Protein AF-A0A133VE06-F1 (afdb_monomer)

Radius of gyration: 15.16 Å; Cα contacts (8 Å, |Δi|>4): 82; chains: 1; bounding box: 36×34×40 Å

InterPro domains:
  IPR008201 Ribonuclease HepT-like [PF01934] (29-105)
  IPR037038 tRNA nuclease HepT-like superfamily [G3DSA:1.20.120.580] (1-106)
  IPR052379 Type VII TA system RNase [PTHR33397] (2-102)

Mean predicted aligned error: 3.91 Å

Sequence (106 aa):
MDENRITRYRQKISVIEKRKENIKTWIDEEDEKSVLAVYKSYQELIESFTDIFAMIVKNLNELVEDDYTNIEKLRKRGILSEEQEGLMKEANGLRNRLVHEYNGLE

Foldseek 3Di:
DDPVLVVLLVVLVVLLVVLVVLLVVQVPPPDPVSVVSNLVSLLSNLVSVLVVLLSVCVVVVHDRDDSLVSLVVCCVVVVDPPVRSVVSVVSVVVSVVSVDVVVDDD

Secondary structure (DSSP, 8-state):
--HHHHHHHHHHHHHHHHHHHHHHHHTT--SHHHHHHHHHHHHHHHHHHHHHHHHHHHHTTPPP--HHHHHHHHHHTTSS-HHHHHHHHHHHHHHHHHHHHHH---

Organism: NCBI:txid1698278

Solvent-accessible surface area (backbone atoms only — not comparable to full-atom values): 5794 Å² total; per-residue (Å²): 130,60,69,71,56,55,52,51,52,52,52,33,52,51,47,31,56,53,23,52,53,50,29,72,72,28,68,87,44,85,51,69,70,38,46,53,51,29,54,51,26,51,38,55,28,50,52,32,50,47,51,49,42,40,53,48,39,48,70,72,75,42,86,68,69,55,66,68,60,34,44,51,52,36,32,77,70,66,77,33,52,73,66,56,39,51,53,51,50,51,50,48,50,51,39,51,50,53,50,48,68,70,68,45,78,131

Structure (mmCIF, N/CA/C/O backbone):
data_AF-A0A133VE06-F1
#
_entry.id   AF-A0A133VE06-F1
#
loop_
_atom_site.group_PDB
_atom_site.id
_atom_site.type_symbol
_atom_site.label_atom_id
_atom_site.label_alt_id
_atom_site.label_comp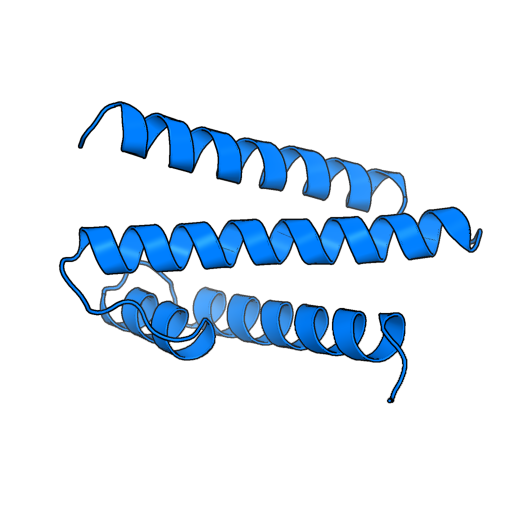_id
_atom_site.label_asym_id
_atom_site.label_entity_id
_atom_site.label_seq_id
_atom_site.pdbx_PDB_ins_code
_atom_site.Cartn_x
_atom_site.Cartn_y
_atom_site.Cartn_z
_atom_site.occupancy
_atom_site.B_iso_or_equiv
_atom_site.auth_seq_id
_atom_site.auth_comp_id
_atom_site.auth_asym_id
_atom_site.auth_atom_id
_atom_site.pdbx_PDB_model_num
ATOM 1 N N . MET A 1 1 ? -7.070 14.322 16.531 1.00 69.75 1 MET A N 1
ATOM 2 C CA . MET A 1 1 ? -5.972 13.406 16.147 1.00 69.75 1 MET A CA 1
ATOM 3 C C . MET A 1 1 ? -4.669 14.138 16.431 1.00 69.75 1 MET A C 1
ATOM 5 O O . MET A 1 1 ? -4.612 15.311 16.098 1.00 69.75 1 MET A O 1
ATOM 9 N N . ASP A 1 2 ? -3.701 13.504 17.096 1.00 86.12 2 ASP A N 1
ATOM 10 C CA . ASP A 1 2 ? -2.407 14.117 17.462 1.00 86.12 2 ASP A CA 1
ATOM 11 C C . ASP A 1 2 ? -1.677 14.682 16.220 1.00 86.12 2 ASP A C 1
ATOM 13 O O . ASP A 1 2 ? -1.670 14.036 15.166 1.00 86.12 2 ASP A O 1
ATOM 17 N N . GLU A 1 3 ? -1.075 15.871 16.331 1.00 85.88 3 GLU A N 1
ATOM 18 C CA . GLU A 1 3 ? -0.319 16.540 15.260 1.00 85.88 3 GLU A CA 1
ATOM 19 C C . GLU A 1 3 ? 0.798 15.649 14.711 1.00 85.88 3 GLU A C 1
ATOM 21 O O . GLU A 1 3 ? 0.987 15.560 13.493 1.00 85.88 3 GLU A O 1
ATOM 26 N N . ASN A 1 4 ? 1.470 14.893 15.583 1.00 90.62 4 ASN A N 1
ATOM 27 C CA . ASN A 1 4 ? 2.488 13.928 15.165 1.00 90.62 4 ASN A CA 1
ATOM 28 C C . ASN A 1 4 ? 1.909 12.851 14.241 1.00 90.62 4 ASN A C 1
ATOM 30 O O . ASN A 1 4 ? 2.558 12.399 13.293 1.00 90.62 4 ASN A O 1
ATOM 34 N N . ARG A 1 5 ? 0.658 12.445 14.480 1.00 91.88 5 ARG A N 1
ATOM 35 C CA . ARG A 1 5 ? -0.015 11.418 13.682 1.00 91.88 5 ARG A CA 1
ATOM 36 C C . ARG A 1 5 ? -0.433 11.947 12.317 1.00 91.88 5 ARG A C 1
ATOM 38 O O . ARG A 1 5 ? -0.247 11.246 11.326 1.00 91.88 5 ARG A O 1
ATOM 45 N N . ILE A 1 6 ? -0.931 13.182 12.252 1.00 94.44 6 ILE A N 1
ATOM 46 C CA . ILE A 1 6 ? -1.222 13.862 10.980 1.00 94.44 6 ILE A CA 1
ATOM 47 C C . ILE A 1 6 ? 0.059 13.985 10.146 1.00 94.44 6 ILE A C 1
ATOM 49 O O . ILE A 1 6 ? 0.052 13.660 8.959 1.00 94.44 6 ILE A O 1
ATOM 53 N N . THR A 1 7 ? 1.166 14.391 10.769 1.00 96.56 7 THR A N 1
ATOM 54 C CA . THR A 1 7 ? 2.471 14.499 10.104 1.00 96.56 7 THR A CA 1
ATOM 55 C C . THR A 1 7 ? 2.922 13.162 9.521 1.00 96.56 7 THR A C 1
ATOM 57 O O . THR A 1 7 ? 3.337 13.119 8.364 1.00 96.56 7 THR A O 1
ATOM 60 N N . ARG A 1 8 ? 2.758 12.054 10.255 1.00 95.94 8 ARG A N 1
ATOM 61 C CA . ARG A 1 8 ? 3.080 10.713 9.741 1.00 95.94 8 ARG A CA 1
ATOM 62 C C . ARG A 1 8 ? 2.239 10.308 8.530 1.00 95.94 8 ARG A C 1
ATOM 64 O O . ARG A 1 8 ? 2.803 9.819 7.555 1.00 95.94 8 ARG A O 1
ATOM 71 N N . TYR A 1 9 ? 0.927 10.555 8.544 1.00 97.62 9 TYR A N 1
ATOM 72 C CA . TYR A 1 9 ? 0.089 10.297 7.364 1.00 97.62 9 TYR A CA 1
ATOM 73 C C . TYR A 1 9 ? 0.550 11.124 6.161 1.00 97.62 9 TYR A C 1
ATOM 75 O O . TYR A 1 9 ? 0.708 10.583 5.071 1.00 97.62 9 TYR A O 1
ATOM 83 N N . ARG A 1 10 ? 0.828 12.419 6.361 1.00 97.88 10 ARG A N 1
ATOM 84 C CA . ARG A 1 10 ? 1.319 13.307 5.295 1.00 97.88 10 ARG A CA 1
ATOM 85 C C . ARG A 1 10 ? 2.645 12.833 4.708 1.00 97.88 10 ARG A C 1
ATOM 87 O O . ARG A 1 10 ? 2.809 12.864 3.495 1.00 97.88 10 ARG A O 1
ATOM 94 N N . GLN A 1 11 ? 3.569 12.370 5.549 1.00 97.88 11 GLN A N 1
ATOM 95 C CA . GLN A 1 11 ? 4.839 11.800 5.094 1.00 97.88 11 GLN A CA 1
ATOM 96 C C . GLN A 1 11 ? 4.613 10.577 4.200 1.00 97.88 11 GLN A C 1
ATOM 98 O O . GLN A 1 11 ? 5.175 10.521 3.111 1.00 97.88 11 GLN A O 1
ATOM 103 N N . LYS A 1 12 ? 3.753 9.636 4.610 1.00 98.00 12 LYS A N 1
ATOM 104 C CA . LYS A 1 12 ? 3.453 8.435 3.813 1.00 98.00 12 LYS A CA 1
ATOM 105 C C . LYS A 1 12 ? 2.749 8.765 2.496 1.00 98.00 12 LYS A C 1
ATOM 107 O O . LYS A 1 12 ? 3.142 8.249 1.458 1.00 98.00 12 LYS A O 1
ATOM 112 N N . ILE A 1 13 ? 1.792 9.694 2.510 1.00 98.44 13 ILE A N 1
ATOM 113 C CA . ILE A 1 13 ? 1.127 10.181 1.289 1.00 98.44 13 ILE A CA 1
ATOM 114 C C . ILE A 1 13 ? 2.132 10.851 0.339 1.00 98.44 13 ILE A C 1
ATOM 116 O O . ILE A 1 13 ? 2.089 10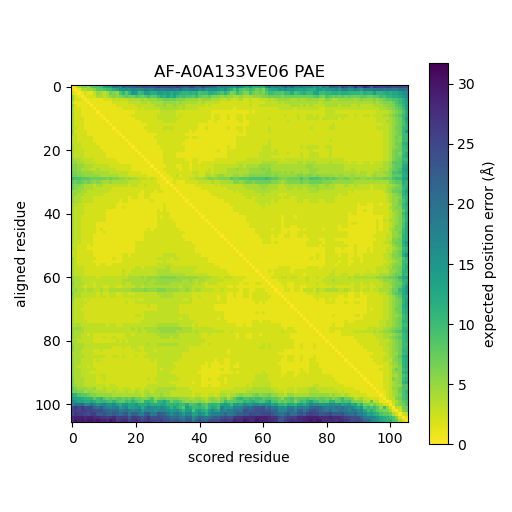.616 -0.863 1.00 98.44 13 ILE A O 1
ATOM 120 N N . SER A 1 14 ? 3.076 11.636 0.864 1.00 98.44 14 SER A N 1
ATOM 121 C CA . SER A 1 14 ? 4.131 12.257 0.052 1.00 98.44 14 SER A CA 1
ATOM 122 C C . SER A 1 14 ? 5.015 11.215 -0.645 1.00 98.44 14 SER A C 1
ATOM 124 O O . SER A 1 14 ? 5.323 11.357 -1.829 1.00 98.44 14 SER A O 1
ATOM 126 N N . VAL A 1 15 ? 5.373 10.131 0.056 1.00 98.44 15 VAL A N 1
ATOM 127 C CA . VAL A 1 15 ? 6.103 9.004 -0.550 1.00 98.44 15 VAL A CA 1
ATOM 128 C C . VAL A 1 15 ? 5.273 8.358 -1.659 1.00 98.44 15 VAL A C 1
ATOM 130 O O . VAL A 1 15 ? 5.798 8.152 -2.751 1.00 98.44 15 VAL A O 1
ATOM 133 N N . ILE A 1 16 ? 3.982 8.105 -1.417 1.00 98.62 16 ILE A N 1
ATOM 134 C CA . ILE A 1 16 ? 3.067 7.524 -2.411 1.00 98.62 16 ILE A CA 1
ATOM 135 C C . ILE A 1 16 ? 3.039 8.364 -3.691 1.00 98.62 16 ILE A C 1
ATOM 137 O O . ILE A 1 16 ? 3.297 7.839 -4.774 1.00 98.62 16 ILE A O 1
ATOM 141 N N . GLU A 1 17 ? 2.795 9.671 -3.579 1.00 98.56 17 GLU A N 1
ATOM 142 C CA . GLU A 1 17 ? 2.741 10.554 -4.749 1.00 98.56 17 GLU A CA 1
ATOM 143 C C . GLU A 1 17 ? 4.087 10.605 -5.475 1.00 98.56 17 GLU A C 1
ATOM 145 O O . GLU A 1 17 ? 4.146 10.468 -6.697 1.00 98.56 17 GLU A O 1
ATOM 150 N N . LYS A 1 18 ? 5.198 10.704 -4.736 1.00 98.56 18 LYS A N 1
ATOM 151 C CA . LYS A 1 18 ? 6.527 10.731 -5.353 1.00 98.56 18 LYS A CA 1
ATOM 152 C C . LYS A 1 18 ? 6.834 9.440 -6.114 1.00 98.56 18 LYS A C 1
ATOM 154 O O . L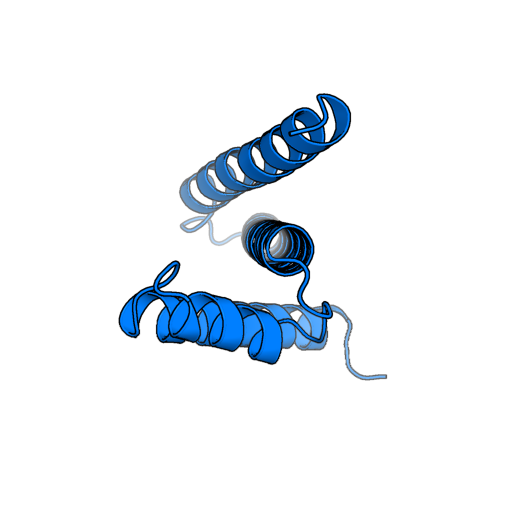YS A 1 18 ? 7.357 9.500 -7.227 1.00 98.56 18 LYS A O 1
ATOM 159 N N . ARG A 1 19 ? 6.535 8.275 -5.534 1.00 98.56 19 ARG A N 1
ATOM 160 C CA . ARG A 1 19 ? 6.811 6.975 -6.164 1.00 98.56 19 ARG A CA 1
ATOM 161 C C . ARG A 1 19 ? 5.896 6.685 -7.340 1.00 98.56 19 ARG A C 1
ATOM 163 O O . ARG A 1 19 ? 6.377 6.177 -8.346 1.00 98.56 19 ARG A O 1
ATOM 170 N N . LYS A 1 20 ? 4.632 7.089 -7.266 1.00 98.50 20 LYS A N 1
ATOM 171 C CA . LYS A 1 20 ? 3.706 7.043 -8.400 1.00 98.50 20 LYS A CA 1
ATOM 172 C C . LYS A 1 20 ? 4.239 7.824 -9.604 1.00 98.50 20 LYS A C 1
ATOM 174 O O . LYS A 1 20 ? 4.235 7.293 -10.710 1.00 98.50 20 LYS A O 1
ATOM 179 N N . GLU A 1 21 ? 4.728 9.047 -9.398 1.00 98.50 21 GLU A N 1
ATOM 180 C CA . GLU A 1 21 ? 5.286 9.850 -10.496 1.00 98.50 21 GLU A CA 1
ATOM 181 C C . GLU A 1 21 ? 6.586 9.257 -11.049 1.00 98.50 21 GLU A C 1
ATOM 183 O O . GLU A 1 21 ? 6.776 9.218 -12.263 1.00 98.50 21 GLU A O 1
ATOM 188 N N . ASN A 1 22 ? 7.450 8.715 -10.187 1.00 98.31 22 ASN A N 1
ATOM 189 C CA . ASN A 1 22 ? 8.650 8.006 -10.632 1.00 98.31 22 ASN A CA 1
ATOM 190 C C . ASN A 1 22 ? 8.308 6.796 -11.519 1.00 98.31 22 ASN A C 1
ATOM 192 O O . ASN A 1 22 ? 8.896 6.647 -12.583 1.00 98.31 22 ASN A O 1
ATOM 196 N N . ILE A 1 23 ? 7.343 5.962 -11.107 1.00 98.25 23 ILE A N 1
ATOM 197 C CA . ILE A 1 23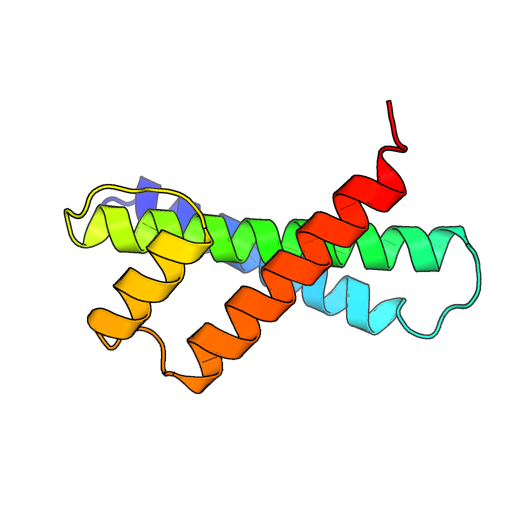 ? 6.904 4.795 -11.890 1.00 98.25 23 ILE A CA 1
ATOM 198 C C . ILE A 1 23 ? 6.417 5.250 -13.262 1.00 98.25 23 ILE A C 1
ATOM 200 O O . ILE A 1 23 ? 6.924 4.770 -14.264 1.00 98.25 23 ILE A O 1
ATOM 204 N N . LYS A 1 24 ? 5.508 6.229 -13.321 1.00 98.00 24 LYS A N 1
ATOM 205 C CA . LYS A 1 24 ? 5.018 6.773 -14.598 1.00 98.00 24 LYS A CA 1
ATOM 206 C C . LYS A 1 24 ? 6.133 7.301 -15.500 1.00 98.00 24 LYS A C 1
ATOM 208 O O . LYS A 1 24 ? 5.997 7.237 -16.711 1.00 98.00 24 LYS A O 1
ATOM 213 N N . THR A 1 25 ? 7.189 7.862 -14.914 1.00 97.69 25 THR A N 1
ATOM 214 C CA . THR A 1 25 ? 8.303 8.448 -15.670 1.00 97.69 25 THR A CA 1
ATOM 215 C C . THR A 1 25 ? 9.208 7.377 -16.278 1.00 97.69 25 THR A C 1
ATOM 217 O O . THR A 1 25 ? 9.786 7.624 -17.326 1.00 97.69 25 THR A O 1
ATOM 220 N N . TRP A 1 26 ? 9.361 6.219 -15.629 1.00 97.50 26 TRP A N 1
ATOM 221 C CA . TRP A 1 26 ? 10.383 5.227 -15.994 1.00 97.50 26 TRP A CA 1
ATOM 222 C C . TRP A 1 26 ? 9.817 3.895 -16.497 1.00 97.50 26 TRP A C 1
ATOM 224 O O . TRP A 1 26 ? 10.592 3.019 -16.856 1.00 97.50 26 TRP A O 1
ATOM 234 N N . ILE A 1 27 ? 8.492 3.710 -16.499 1.00 96.44 27 ILE A N 1
ATOM 235 C CA . ILE A 1 27 ? 7.860 2.418 -16.818 1.00 96.44 27 ILE A CA 1
ATOM 236 C C . ILE A 1 27 ? 8.128 1.937 -18.250 1.00 96.44 27 ILE A C 1
ATOM 238 O O . ILE A 1 27 ? 8.194 0.732 -18.465 1.00 96.44 27 ILE A O 1
ATOM 242 N N . ASP A 1 28 ? 8.300 2.862 -19.195 1.00 96.56 28 ASP A N 1
ATOM 243 C CA . ASP A 1 28 ? 8.523 2.555 -20.613 1.00 96.56 28 ASP A CA 1
ATOM 244 C C . ASP A 1 28 ? 10.019 2.505 -20.986 1.00 96.56 28 ASP A C 1
ATOM 246 O O . ASP A 1 28 ? 10.365 2.272 -22.142 1.00 96.56 28 ASP A O 1
ATOM 250 N N . GLU A 1 29 ? 10.915 2.736 -20.023 1.00 95.88 29 GLU A N 1
ATOM 251 C CA . GLU A 1 29 ? 12.360 2.678 -20.242 1.00 95.88 29 GLU A CA 1
ATOM 252 C C . GLU A 1 29 ? 12.847 1.223 -20.178 1.00 95.88 29 GLU A C 1
ATOM 254 O O . GLU A 1 29 ? 12.556 0.490 -19.232 1.00 95.88 29 GLU A O 1
ATOM 259 N N . GLU A 1 30 ? 13.625 0.801 -21.175 1.00 93.44 30 GLU A N 1
ATOM 260 C CA . GLU A 1 30 ? 14.072 -0.596 -21.304 1.00 93.44 30 GLU A CA 1
ATOM 261 C C . GLU A 1 30 ? 15.428 -0.874 -20.635 1.00 93.44 30 GLU A C 1
ATOM 263 O O . GLU A 1 30 ? 15.840 -2.030 -20.515 1.00 93.44 30 GLU A O 1
ATOM 268 N N . ASP A 1 31 ? 16.153 0.163 -20.205 1.00 96.50 31 ASP A N 1
ATOM 269 C CA . ASP A 1 31 ? 17.444 -0.036 -19.556 1.00 96.50 31 ASP A CA 1
ATOM 270 C C . ASP A 1 31 ? 17.282 -0.655 -18.158 1.00 96.50 31 ASP A C 1
ATOM 272 O O . ASP A 1 31 ? 16.390 -0.302 -17.383 1.00 96.50 31 ASP A O 1
ATOM 276 N N . GLU A 1 32 ? 18.185 -1.578 -17.816 1.00 93.75 32 GLU A N 1
ATOM 277 C CA . GLU A 1 32 ? 18.122 -2.363 -16.578 1.00 93.75 32 GLU A CA 1
ATOM 278 C C . GLU A 1 32 ? 17.988 -1.481 -15.329 1.00 93.75 32 GLU A C 1
ATOM 280 O O . GLU A 1 32 ? 17.212 -1.778 -14.420 1.00 93.75 32 GLU A O 1
ATOM 285 N N . LYS A 1 33 ? 18.703 -0.353 -15.283 1.00 95.50 33 LYS A N 1
ATOM 286 C CA . LYS A 1 33 ? 18.663 0.557 -14.139 1.00 95.50 33 LYS A CA 1
ATOM 287 C C . LYS A 1 33 ? 17.275 1.182 -13.978 1.00 95.50 33 LYS A C 1
ATOM 289 O O . LYS A 1 33 ? 16.803 1.280 -12.842 1.00 95.50 33 LYS A O 1
ATOM 294 N N . SER A 1 34 ? 16.632 1.609 -15.062 1.00 95.38 34 SER A N 1
ATOM 295 C CA . SER A 1 34 ? 15.278 2.175 -15.013 1.00 95.38 34 SER A CA 1
ATOM 296 C C . SER A 1 34 ? 14.240 1.133 -14.598 1.00 95.38 34 SER A C 1
ATOM 298 O O . SER A 1 34 ? 13.438 1.405 -13.702 1.00 95.38 34 SER A O 1
ATOM 300 N N . VAL A 1 35 ? 14.332 -0.093 -15.122 1.00 94.75 35 VAL A N 1
ATOM 301 C CA . VAL A 1 35 ? 13.473 -1.218 -14.708 1.00 94.75 35 VAL A CA 1
ATOM 302 C C . VAL A 1 35 ? 13.596 -1.481 -13.201 1.00 94.75 35 VAL A C 1
ATOM 304 O O . VAL A 1 35 ? 12.595 -1.530 -12.479 1.00 94.75 35 VAL A O 1
ATOM 307 N N . LEU A 1 36 ? 14.823 -1.565 -12.676 1.00 94.69 36 LEU A N 1
ATOM 308 C CA . LEU A 1 36 ? 15.053 -1.757 -11.239 1.00 94.69 36 LEU A CA 1
ATOM 309 C C . LEU A 1 36 ? 14.548 -0.562 -10.407 1.00 94.69 36 LEU A C 1
ATOM 311 O O . LEU A 1 36 ? 14.018 -0.742 -9.306 1.00 94.69 36 LEU A O 1
ATOM 315 N N . ALA A 1 37 ? 14.656 0.664 -10.927 1.00 96.31 37 ALA A N 1
ATOM 316 C CA . ALA A 1 37 ? 14.131 1.860 -10.270 1.00 96.31 37 ALA A CA 1
ATOM 317 C C . ALA A 1 37 ? 12.593 1.867 -10.194 1.00 96.31 37 ALA A C 1
ATOM 319 O O . ALA A 1 37 ? 12.032 2.328 -9.188 1.00 96.31 37 ALA A O 1
ATOM 320 N N . VAL A 1 38 ? 11.910 1.332 -11.212 1.00 97.31 38 VAL A N 1
ATOM 321 C CA . VAL A 1 38 ? 10.458 1.105 -11.201 1.00 97.31 38 VAL A CA 1
ATOM 322 C C . VAL A 1 38 ? 10.095 0.090 -10.125 1.00 97.31 38 VAL A C 1
ATOM 324 O O . VAL A 1 38 ? 9.243 0.391 -9.288 1.00 97.31 38 VAL A O 1
ATOM 327 N N . TYR A 1 39 ? 10.773 -1.061 -10.074 1.00 95.75 39 TYR A N 1
ATOM 328 C CA . TYR A 1 39 ? 10.510 -2.088 -9.058 1.00 95.75 39 TYR A CA 1
ATOM 329 C C . TYR A 1 39 ? 10.681 -1.543 -7.645 1.00 95.75 39 TYR A C 1
ATOM 331 O O . TYR A 1 39 ? 9.792 -1.703 -6.806 1.00 95.75 39 TYR A O 1
ATOM 339 N N . LYS A 1 40 ? 11.771 -0.813 -7.385 1.00 96.44 40 LYS A N 1
ATOM 340 C CA . LYS A 1 40 ? 11.984 -0.195 -6.074 1.00 96.44 40 LYS A CA 1
ATOM 341 C C . LYS A 1 40 ? 10.923 0.857 -5.753 1.00 96.44 40 LYS A C 1
ATOM 343 O O . LYS A 1 40 ? 10.443 0.931 -4.622 1.00 96.44 40 LYS A O 1
ATOM 348 N N . SER A 1 41 ? 10.531 1.663 -6.740 1.00 97.94 41 SER A N 1
ATOM 349 C CA . SER A 1 41 ? 9.484 2.666 -6.542 1.00 97.94 41 SER A CA 1
ATOM 350 C C . SER A 1 41 ? 8.132 2.018 -6.244 1.00 97.94 41 SER A C 1
ATOM 352 O 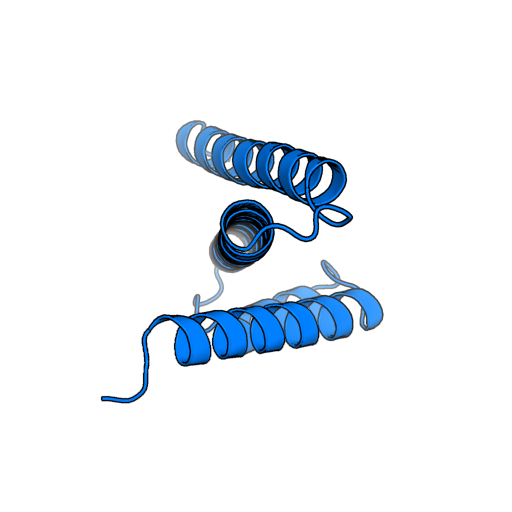O . SER A 1 41 ? 7.418 2.498 -5.368 1.00 97.94 41 SER A O 1
ATOM 354 N N . TYR A 1 42 ? 7.810 0.901 -6.898 1.00 97.88 42 TYR A N 1
ATOM 355 C CA . TYR A 1 42 ? 6.613 0.116 -6.618 1.00 97.88 42 TYR A CA 1
ATOM 356 C C . TYR A 1 42 ? 6.628 -0.482 -5.207 1.00 97.88 42 TYR A C 1
ATOM 358 O O . TYR A 1 42 ? 5.645 -0.356 -4.479 1.00 97.88 42 TYR A O 1
ATOM 366 N N . GLN A 1 43 ? 7.750 -1.067 -4.778 1.00 97.06 43 GLN A N 1
ATOM 367 C CA . GLN A 1 43 ? 7.885 -1.606 -3.422 1.00 97.06 43 GLN A CA 1
ATOM 368 C C . GLN A 1 43 ? 7.595 -0.536 -2.357 1.00 97.06 43 GLN A C 1
ATOM 370 O O . GLN A 1 43 ? 6.742 -0.742 -1.497 1.00 97.06 43 GLN A O 1
ATOM 375 N N . GLU A 1 44 ? 8.235 0.633 -2.459 1.00 98.12 44 GLU A N 1
ATOM 376 C CA . GLU A 1 44 ? 8.055 1.723 -1.488 1.00 98.12 44 GLU A CA 1
ATOM 377 C C . GLU A 1 44 ? 6.655 2.358 -1.534 1.00 98.12 44 GLU A C 1
ATOM 379 O O . GLU A 1 44 ? 6.145 2.839 -0.514 1.00 98.12 44 GLU A O 1
ATOM 384 N N . LEU A 1 45 ? 6.027 2.369 -2.716 1.00 98.44 45 LEU A N 1
ATOM 385 C CA . LEU A 1 45 ? 4.641 2.796 -2.896 1.00 98.44 45 LEU A CA 1
ATOM 386 C C . LEU A 1 45 ? 3.704 1.906 -2.072 1.00 98.44 45 LEU A C 1
ATOM 388 O O . LEU A 1 45 ? 2.914 2.417 -1.278 1.00 98.44 45 LEU A O 1
ATOM 392 N N . ILE A 1 46 ? 3.820 0.584 -2.229 1.00 98.31 46 ILE A N 1
ATOM 393 C CA . ILE A 1 46 ? 2.966 -0.385 -1.535 1.00 98.31 46 ILE A CA 1
ATOM 394 C C . ILE A 1 46 ? 3.258 -0.427 -0.032 1.00 98.31 46 ILE A C 1
ATOM 396 O O . ILE A 1 46 ? 2.313 -0.412 0.752 1.00 98.31 46 ILE A O 1
ATOM 400 N N . GLU A 1 47 ? 4.525 -0.369 0.387 1.00 97.81 47 GLU A N 1
ATOM 401 C CA . GLU A 1 47 ? 4.909 -0.238 1.806 1.00 97.81 47 GLU A CA 1
ATOM 402 C C . GLU A 1 47 ? 4.266 0.984 2.470 1.00 97.81 47 GLU A C 1
ATOM 404 O O . GLU A 1 47 ? 3.772 0.923 3.595 1.00 97.81 47 GLU A O 1
ATOM 409 N N . SER A 1 48 ? 4.219 2.112 1.758 1.00 98.50 48 SER A N 1
ATOM 410 C CA . SER A 1 48 ? 3.601 3.324 2.293 1.00 98.50 48 SER A CA 1
ATOM 411 C C . SER A 1 48 ? 2.082 3.195 2.427 1.00 98.50 48 SER A C 1
ATOM 413 O O . SER A 1 48 ? 1.513 3.739 3.376 1.00 98.50 48 SER A O 1
ATOM 415 N N . PHE A 1 49 ? 1.420 2.463 1.523 1.00 98.56 49 PHE A N 1
ATOM 416 C CA . PHE A 1 49 ? -0.001 2.137 1.661 1.00 98.56 49 PHE A CA 1
ATOM 417 C C . PHE A 1 49 ? -0.263 1.211 2.851 1.00 98.56 49 PHE A C 1
ATOM 419 O O . PHE A 1 49 ? -1.151 1.505 3.654 1.00 98.56 49 PHE A O 1
ATOM 426 N N . THR A 1 50 ? 0.502 0.128 3.007 1.00 98.06 50 THR A N 1
ATOM 427 C CA . THR A 1 50 ? 0.277 -0.826 4.104 1.00 98.06 50 THR A CA 1
ATOM 428 C C . THR A 1 50 ? 0.582 -0.214 5.471 1.00 98.06 50 THR A C 1
ATOM 430 O O . THR A 1 50 ? -0.178 -0.429 6.418 1.00 98.06 50 THR A O 1
ATOM 433 N N . ASP A 1 51 ? 1.578 0.672 5.565 1.00 98.31 51 ASP A N 1
ATOM 434 C CA . ASP A 1 51 ? 1.822 1.479 6.764 1.00 98.31 51 ASP A CA 1
ATOM 435 C C . ASP A 1 51 ? 0.628 2.380 7.109 1.00 98.31 51 ASP A C 1
ATOM 437 O O . ASP A 1 51 ? 0.219 2.466 8.271 1.00 98.31 51 ASP A O 1
ATOM 441 N N . ILE A 1 52 ? 0.033 3.046 6.111 1.00 98.44 52 ILE A N 1
ATOM 442 C CA . ILE A 1 52 ? -1.188 3.842 6.304 1.00 98.44 52 ILE A CA 1
ATOM 443 C C . ILE A 1 52 ? -2.327 2.945 6.795 1.00 98.44 52 ILE A C 1
ATOM 445 O O . ILE A 1 52 ? -3.038 3.332 7.723 1.00 98.44 52 ILE A O 1
ATOM 449 N N . PHE A 1 53 ? -2.488 1.744 6.240 1.00 98.44 53 PHE A N 1
ATOM 450 C CA . PHE A 1 53 ? -3.534 0.817 6.668 1.00 98.44 53 PHE A CA 1
ATOM 451 C C . PHE A 1 53 ? -3.354 0.380 8.120 1.00 98.44 53 PHE A C 1
ATOM 453 O O . PHE A 1 53 ? -4.292 0.500 8.910 1.00 98.44 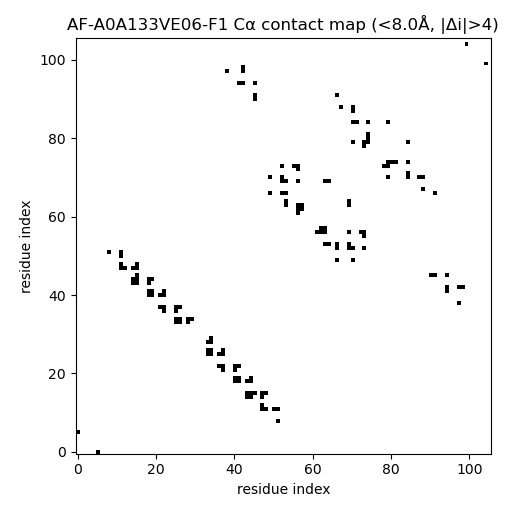53 PHE A O 1
ATOM 460 N N . ALA A 1 54 ? -2.143 -0.012 8.514 1.00 98.31 54 ALA A N 1
ATOM 461 C CA . ALA A 1 54 ? -1.805 -0.314 9.902 1.00 98.31 54 ALA A CA 1
ATOM 462 C C . ALA A 1 54 ? -2.072 0.887 10.832 1.00 98.31 54 ALA A C 1
ATOM 464 O O . ALA A 1 54 ? -2.632 0.746 11.925 1.00 98.31 54 ALA A O 1
ATOM 465 N N . MET A 1 55 ? -1.732 2.103 10.390 1.00 97.69 55 MET A N 1
ATOM 466 C CA . MET A 1 55 ? -2.028 3.327 11.135 1.00 97.69 55 MET A CA 1
ATOM 467 C C . MET A 1 55 ? -3.534 3.576 11.285 1.00 97.69 55 MET A C 1
ATOM 469 O O . MET A 1 55 ? -3.947 4.06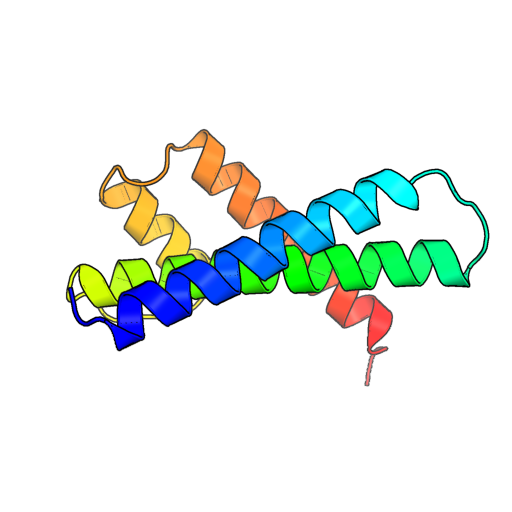8 12.343 1.00 97.69 55 MET A O 1
ATOM 473 N N . ILE A 1 56 ? -4.351 3.253 10.279 1.00 97.81 56 ILE A N 1
ATOM 474 C CA . ILE A 1 56 ? -5.813 3.376 10.342 1.00 97.81 56 ILE A CA 1
ATOM 475 C C . ILE A 1 56 ? -6.388 2.318 11.285 1.00 97.81 56 ILE A C 1
ATOM 477 O O . ILE A 1 56 ? -7.139 2.678 12.186 1.00 97.81 56 ILE A O 1
ATOM 481 N N . VAL A 1 57 ? -5.976 1.052 11.174 1.00 98.12 57 VAL A N 1
ATOM 482 C CA . VAL A 1 57 ? -6.390 -0.032 12.089 1.00 98.12 57 VAL A CA 1
ATOM 483 C C . VAL A 1 57 ? -6.116 0.360 13.544 1.00 98.12 57 VAL A C 1
ATOM 485 O O . VAL A 1 57 ? -7.016 0.343 14.385 1.00 98.12 57 VAL A O 1
ATOM 488 N N . LYS A 1 58 ? -4.913 0.876 13.828 1.00 96.62 58 LYS A N 1
ATOM 489 C CA . LYS A 1 58 ? -4.565 1.386 15.161 1.00 96.62 58 LYS A CA 1
ATOM 490 C C . LYS A 1 58 ? -5.427 2.574 15.600 1.00 96.62 58 LYS A C 1
ATOM 492 O O . LYS A 1 58 ? -5.613 2.791 16.790 1.00 96.62 58 LYS A O 1
ATOM 497 N N . ASN A 1 59 ? -5.883 3.415 14.671 1.0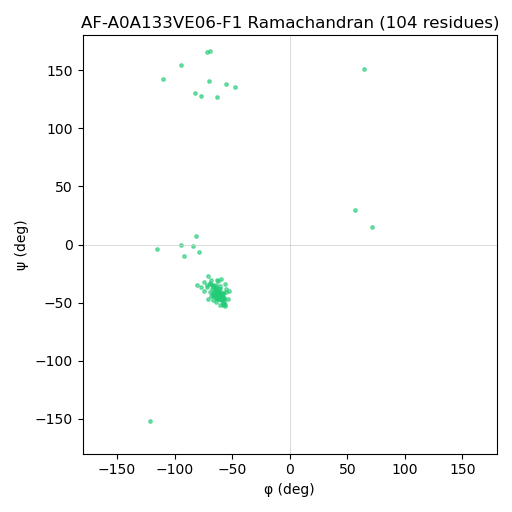0 95.75 59 ASN A N 1
ATOM 498 C CA . ASN A 1 59 ? -6.777 4.546 14.966 1.00 95.75 59 ASN A CA 1
ATOM 499 C C . ASN A 1 59 ? -8.193 4.082 15.329 1.00 95.75 59 ASN A C 1
ATOM 501 O O . ASN A 1 59 ? -8.881 4.771 16.075 1.00 95.75 59 ASN A O 1
ATOM 505 N N . LEU A 1 60 ? -8.610 2.922 14.823 1.00 95.75 60 LEU A N 1
ATOM 506 C CA . LEU A 1 60 ? -9.891 2.292 15.139 1.00 95.75 60 LEU A CA 1
ATOM 507 C C . LEU A 1 60 ? -9.856 1.509 16.462 1.00 95.75 60 LEU A C 1
ATOM 509 O O . LEU A 1 60 ? -10.830 0.838 16.794 1.00 95.75 60 LEU A O 1
ATOM 513 N N . ASN A 1 61 ? -8.753 1.609 17.217 1.00 95.75 61 ASN A N 1
ATOM 514 C CA . ASN A 1 61 ? -8.471 0.831 18.426 1.00 95.75 61 ASN A CA 1
ATOM 515 C C . ASN A 1 61 ? -8.504 -0.689 18.194 1.00 95.75 61 ASN A C 1
ATOM 517 O O . ASN A 1 61 ? -8.809 -1.453 19.106 1.00 95.75 61 ASN A O 1
ATOM 521 N N . GLU A 1 62 ? -8.175 -1.129 16.980 1.00 96.44 62 GLU A N 1
ATOM 522 C CA . GLU A 1 62 ? -7.984 -2.540 16.670 1.00 96.44 62 GLU A CA 1
ATOM 523 C C . GLU A 1 62 ? -6.509 -2.931 16.772 1.00 96.44 62 GLU A C 1
ATOM 525 O O . GLU A 1 62 ? -5.604 -2.104 16.609 1.00 96.44 62 GLU A O 1
ATOM 530 N N . LEU A 1 63 ? -6.268 -4.217 17.038 1.00 97.00 63 LEU A N 1
ATOM 531 C CA . LEU A 1 63 ? -4.928 -4.789 17.004 1.00 97.00 63 LEU A CA 1
ATOM 532 C C . LEU A 1 63 ? -4.380 -4.694 15.576 1.00 97.00 63 LEU A C 1
ATOM 534 O O . LEU A 1 63 ? -5.038 -5.136 14.638 1.00 97.00 63 LEU A O 1
ATOM 538 N N . VAL A 1 64 ? -3.188 -4.126 15.411 1.00 97.81 64 VAL A N 1
ATOM 539 C CA . VAL A 1 64 ? -2.470 -4.149 14.130 1.00 97.81 64 VAL A CA 1
ATOM 540 C C . VAL A 1 64 ? -1.847 -5.529 13.958 1.00 97.81 64 VAL A C 1
ATOM 542 O O . VAL A 1 64 ? -1.144 -5.988 14.855 1.00 97.81 64 VAL A O 1
ATOM 545 N N . GLU A 1 65 ? -2.107 -6.166 12.822 1.00 97.31 65 GLU A N 1
ATOM 546 C CA . GLU A 1 65 ? -1.574 -7.487 12.465 1.00 97.31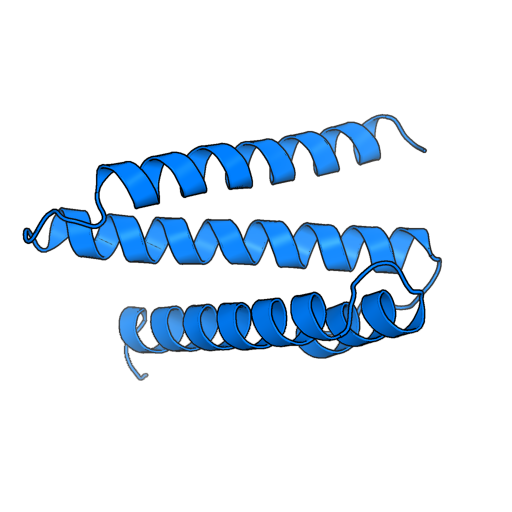 65 GLU A CA 1
ATOM 547 C C . GLU A 1 65 ? -0.773 -7.385 11.156 1.00 97.31 65 GLU A C 1
ATOM 549 O O . GLU A 1 65 ? -0.206 -6.327 10.870 1.00 97.31 65 GLU A O 1
ATOM 554 N N . ASP A 1 66 ? -0.691 -8.459 10.372 1.00 97.69 66 ASP A N 1
ATOM 555 C CA . ASP A 1 66 ? -0.061 -8.444 9.053 1.00 97.69 66 ASP A CA 1
ATOM 556 C C . ASP A 1 66 ? -0.867 -7.629 8.022 1.00 97.69 66 ASP A C 1
ATOM 558 O O . ASP A 1 66 ? -2.035 -7.281 8.226 1.00 97.69 66 ASP A O 1
ATOM 562 N N . ASP A 1 67 ? -0.234 -7.332 6.887 1.00 97.75 67 ASP A N 1
ATOM 563 C CA . ASP A 1 67 ? -0.806 -6.496 5.830 1.00 97.75 67 ASP A CA 1
ATOM 564 C C . ASP A 1 67 ? -2.139 -7.038 5.284 1.00 97.75 67 ASP A C 1
ATOM 566 O O . ASP A 1 67 ? -3.074 -6.258 5.093 1.00 97.75 67 ASP A O 1
ATOM 570 N N . TYR A 1 68 ? -2.271 -8.354 5.066 1.00 97.81 68 TYR A N 1
ATOM 571 C CA . TYR A 1 68 ? -3.500 -8.942 4.517 1.00 97.81 68 TYR A CA 1
ATOM 572 C C . TYR A 1 68 ? -4.650 -8.841 5.516 1.00 97.81 68 TYR A C 1
ATOM 574 O O . TYR A 1 68 ? -5.757 -8.436 5.144 1.00 97.81 68 TYR A O 1
ATOM 582 N N . THR A 1 69 ? -4.374 -9.155 6.781 1.00 98.19 69 THR A N 1
ATOM 583 C CA . THR A 1 69 ? -5.358 -9.059 7.864 1.00 98.19 69 THR A CA 1
ATOM 584 C C . THR A 1 69 ? -5.779 -7.608 8.110 1.00 98.19 69 THR A C 1
ATOM 586 O O . THR A 1 69 ? -6.964 -7.323 8.303 1.00 98.19 69 THR A O 1
ATOM 589 N N . ASN A 1 70 ? -4.842 -6.657 8.050 1.00 98.50 70 ASN A N 1
ATOM 590 C CA . ASN A 1 70 ? -5.151 -5.232 8.181 1.00 98.50 70 ASN A CA 1
ATOM 591 C C . ASN A 1 70 ? -6.042 -4.731 7.031 1.00 98.50 70 ASN A C 1
ATOM 593 O O . ASN A 1 70 ? -7.015 -4.025 7.292 1.00 98.50 70 ASN A O 1
ATOM 597 N N . ILE A 1 71 ? -5.765 -5.117 5.779 1.00 98.44 71 ILE A N 1
ATOM 598 C CA . ILE A 1 71 ? -6.612 -4.765 4.623 1.00 98.44 71 ILE A CA 1
ATOM 599 C C . ILE A 1 71 ? -8.040 -5.300 4.816 1.00 98.44 71 ILE A C 1
ATOM 601 O O . ILE A 1 71 ? -9.009 -4.557 4.637 1.00 98.44 71 ILE A O 1
ATOM 605 N N . GLU A 1 72 ? -8.185 -6.558 5.241 1.00 98.38 72 GLU A N 1
ATOM 606 C CA . GLU A 1 72 ? -9.498 -7.172 5.477 1.00 98.38 72 GLU A CA 1
ATOM 607 C C . GLU A 1 72 ? -10.286 -6.441 6.577 1.00 98.38 72 GLU A C 1
ATOM 609 O O . GLU A 1 72 ? -11.486 -6.189 6.428 1.00 98.38 72 GLU A O 1
ATOM 614 N N . LYS A 1 73 ? -9.625 -6.038 7.670 1.00 98.44 73 LYS A N 1
ATOM 615 C CA . LYS A 1 73 ? -10.246 -5.219 8.727 1.00 98.44 73 LYS A CA 1
ATOM 616 C C . LYS A 1 73 ? -10.784 -3.901 8.182 1.00 98.44 73 LYS A C 1
ATOM 618 O O . LYS A 1 73 ? -11.918 -3.528 8.489 1.00 98.44 73 LYS A O 1
ATOM 623 N N . LEU A 1 74 ? -10.013 -3.212 7.340 1.00 98.50 74 LEU A N 1
ATOM 624 C CA . LEU A 1 74 ? -10.453 -1.957 6.727 1.00 98.50 74 LEU A CA 1
ATOM 625 C C . LEU A 1 74 ? -11.652 -2.156 5.796 1.00 98.50 74 LEU A C 1
ATOM 627 O O . LEU A 1 74 ? -12.571 -1.332 5.818 1.00 98.50 74 LEU A O 1
ATOM 631 N N . ARG A 1 75 ? -11.706 -3.264 5.048 1.00 98.38 75 ARG A N 1
ATOM 632 C CA . ARG A 1 75 ? -12.895 -3.623 4.263 1.00 98.38 75 ARG A CA 1
ATOM 633 C C . ARG A 1 75 ? -14.103 -3.906 5.152 1.00 98.38 75 ARG A C 1
ATOM 635 O O . ARG A 1 75 ? -15.183 -3.376 4.901 1.00 98.38 75 ARG A O 1
ATOM 642 N N . LYS A 1 76 ? -13.944 -4.688 6.228 1.00 97.88 76 LYS A N 1
ATOM 643 C CA . LYS A 1 76 ? -15.030 -4.983 7.189 1.00 97.88 76 LYS A CA 1
ATOM 644 C C . LYS A 1 76 ? -15.583 -3.717 7.849 1.00 97.88 76 LYS A C 1
ATOM 646 O O . LYS A 1 76 ? -16.762 -3.662 8.185 1.00 97.88 76 LYS A O 1
ATOM 651 N N . ARG A 1 77 ? -14.746 -2.690 8.004 1.00 96.94 77 ARG A N 1
ATOM 652 C CA . ARG A 1 77 ? -15.115 -1.364 8.522 1.00 96.94 77 ARG A CA 1
ATOM 653 C C . ARG A 1 77 ? -15.697 -0.418 7.467 1.00 96.94 77 ARG A C 1
ATOM 655 O O . ARG A 1 77 ? -16.049 0.704 7.818 1.00 96.94 77 ARG A O 1
ATOM 662 N N . GLY A 1 78 ? -15.798 -0.846 6.208 1.00 97.44 78 GLY A N 1
ATOM 663 C CA . GLY A 1 78 ? -16.309 -0.035 5.100 1.00 97.44 78 GLY A CA 1
ATOM 664 C C . GLY A 1 78 ? -15.367 1.086 4.654 1.00 97.44 78 GLY A C 1
ATOM 665 O O . GLY A 1 78 ? -15.802 1.999 3.961 1.00 97.44 78 GLY A O 1
ATOM 666 N N . ILE A 1 79 ? -14.095 1.046 5.065 1.00 98.00 79 ILE A N 1
ATOM 667 C CA . ILE A 1 79 ? -13.073 2.028 4.664 1.00 98.00 79 ILE A CA 1
ATOM 668 C C . ILE A 1 79 ? -12.522 1.690 3.278 1.00 98.00 79 ILE A C 1
ATOM 670 O O . ILE A 1 79 ? -12.219 2.596 2.507 1.00 98.00 79 ILE A O 1
ATOM 674 N N . LEU A 1 80 ? -12.411 0.395 2.969 1.00 98.25 80 LEU A N 1
ATOM 675 C CA . LEU A 1 80 ? -12.109 -0.105 1.631 1.00 98.25 80 LEU A CA 1
ATOM 676 C C . LEU A 1 80 ? -13.342 -0.797 1.046 1.00 98.25 80 LEU A C 1
ATOM 678 O O . LEU A 1 80 ? -14.069 -1.494 1.761 1.00 98.25 80 LEU A O 1
ATOM 682 N N . SER A 1 81 ? -13.555 -0.633 -0.257 1.00 98.38 81 SER A N 1
ATOM 683 C CA . SER A 1 81 ? -14.461 -1.494 -1.017 1.00 98.38 81 SER A CA 1
ATOM 684 C C . SER A 1 81 ? -13.860 -2.894 -1.198 1.00 98.38 81 SER A C 1
ATOM 686 O O . SER A 1 81 ? -12.665 -3.109 -0.996 1.00 98.38 81 SER A O 1
ATOM 688 N N . GLU A 1 82 ? -14.685 -3.858 -1.602 1.00 97.50 82 GLU A N 1
ATOM 689 C CA . GLU A 1 82 ? -14.226 -5.215 -1.939 1.00 97.50 82 GLU A CA 1
ATOM 690 C C . GLU A 1 82 ? -13.229 -5.213 -3.109 1.00 97.50 82 GLU A C 1
ATOM 692 O O . GLU A 1 82 ? -12.217 -5.909 -3.072 1.00 97.50 82 GLU A O 1
ATOM 697 N N . GLU A 1 83 ? -13.457 -4.353 -4.103 1.00 98.25 83 GLU A N 1
ATOM 698 C CA . GLU A 1 83 ? -12.522 -4.131 -5.209 1.00 98.25 83 GLU A CA 1
ATOM 699 C C . GLU A 1 83 ? -11.177 -3.586 -4.710 1.00 98.25 83 GLU A C 1
ATOM 701 O O . GLU A 1 83 ? -10.122 -4.106 -5.067 1.00 98.25 83 GLU A O 1
ATOM 706 N N . GLN A 1 84 ? -11.198 -2.571 -3.839 1.00 98.31 84 GLN A N 1
ATOM 707 C CA . GLN A 1 84 ? -9.978 -1.991 -3.273 1.00 98.31 84 GLN A CA 1
ATOM 708 C C . GLN A 1 84 ? -9.218 -2.997 -2.405 1.00 98.31 84 GLN A C 1
ATOM 710 O O . GLN A 1 84 ? -7.992 -3.036 -2.457 1.00 98.31 84 GLN A O 1
ATOM 715 N N . GLU A 1 85 ? -9.918 -3.825 -1.627 1.00 98.25 85 GLU A N 1
ATOM 716 C CA . GLU A 1 85 ? -9.301 -4.934 -0.895 1.00 98.25 85 GLU A CA 1
ATOM 717 C C . GLU A 1 85 ? -8.576 -5.890 -1.850 1.00 98.25 85 GLU A C 1
ATOM 719 O O . GLU A 1 85 ? -7.404 -6.197 -1.620 1.00 98.25 85 GLU A O 1
ATOM 724 N N . GLY A 1 86 ? -9.247 -6.331 -2.919 1.00 98.00 86 GLY A N 1
ATOM 725 C CA . GLY A 1 86 ? -8.671 -7.234 -3.916 1.00 98.00 86 GLY A CA 1
ATOM 726 C C . GLY A 1 86 ? -7.415 -6.653 -4.564 1.00 98.00 86 GLY A C 1
ATOM 727 O O . GLY A 1 86 ? -6.355 -7.279 -4.523 1.00 98.00 86 GLY A O 1
ATOM 728 N N . LEU A 1 87 ? -7.509 -5.417 -5.063 1.00 98.12 87 LEU A N 1
ATOM 729 C CA . LEU A 1 87 ? -6.393 -4.704 -5.689 1.00 98.12 87 LEU A CA 1
ATOM 730 C C . LEU A 1 87 ? -5.207 -4.537 -4.734 1.00 98.12 87 LEU A C 1
ATOM 732 O O . LEU A 1 87 ? -4.061 -4.749 -5.125 1.00 98.12 87 LEU A O 1
ATOM 736 N N . MET A 1 88 ? -5.457 -4.188 -3.469 1.00 98.00 88 MET A N 1
ATOM 737 C CA . MET A 1 88 ? -4.375 -3.998 -2.502 1.00 98.00 88 MET A CA 1
ATOM 738 C C . MET A 1 88 ? -3.719 -5.313 -2.079 1.00 98.00 88 MET A C 1
ATOM 740 O O . MET A 1 88 ? -2.505 -5.338 -1.867 1.00 98.00 88 MET A O 1
ATOM 744 N N . LYS A 1 89 ? -4.482 -6.408 -1.982 1.00 98.06 89 LYS A N 1
ATOM 745 C CA . LYS A 1 89 ? -3.930 -7.744 -1.716 1.00 98.06 89 LYS A CA 1
ATOM 746 C C . LYS A 1 89 ? -3.067 -8.227 -2.880 1.00 98.06 89 LYS A C 1
ATOM 748 O O . LYS A 1 89 ? -1.957 -8.699 -2.645 1.00 98.06 89 LYS A O 1
ATOM 753 N N . GLU A 1 90 ? -3.529 -8.056 -4.118 1.00 98.00 90 GLU A N 1
ATOM 754 C CA . GLU A 1 90 ? -2.749 -8.386 -5.316 1.00 98.00 90 GLU A CA 1
ATOM 755 C C . GLU A 1 90 ? -1.464 -7.556 -5.387 1.00 98.00 90 GLU A C 1
ATOM 757 O O . GLU A 1 90 ? -0.374 -8.104 -5.564 1.00 98.00 90 GLU A O 1
ATOM 762 N N . ALA A 1 91 ? -1.571 -6.247 -5.152 1.00 97.62 91 ALA A N 1
ATOM 763 C CA . ALA A 1 91 ? -0.425 -5.355 -5.175 1.00 97.62 91 ALA A CA 1
ATOM 764 C C . ALA A 1 91 ? 0.615 -5.697 -4.093 1.00 97.62 91 ALA A C 1
ATOM 766 O O . ALA A 1 91 ? 1.821 -5.713 -4.352 1.00 97.62 91 ALA A O 1
ATOM 767 N N . ASN A 1 92 ? 0.168 -6.041 -2.880 1.00 96.94 92 ASN A N 1
ATOM 768 C CA . ASN A 1 92 ? 1.072 -6.503 -1.828 1.00 96.94 92 ASN A CA 1
ATOM 769 C C . ASN A 1 92 ? 1.718 -7.854 -2.169 1.00 96.94 92 ASN A C 1
ATOM 771 O O . ASN A 1 92 ? 2.901 -8.058 -1.900 1.00 96.94 92 ASN A O 1
ATOM 775 N N . GLY A 1 93 ? 0.977 -8.755 -2.818 1.00 96.19 93 GLY A N 1
ATOM 776 C CA . GLY A 1 93 ? 1.510 -10.007 -3.351 1.00 96.19 93 GLY A CA 1
ATOM 777 C C . GLY A 1 93 ? 2.616 -9.785 -4.386 1.00 96.19 93 GLY A C 1
ATOM 778 O O . GLY A 1 93 ? 3.682 -10.395 -4.281 1.00 96.19 93 GLY A O 1
ATOM 779 N N . LEU A 1 94 ? 2.405 -8.868 -5.337 1.00 95.81 94 LEU A N 1
ATOM 780 C CA . LEU A 1 94 ? 3.427 -8.487 -6.315 1.00 95.81 94 LEU A CA 1
ATOM 781 C C . LEU A 1 94 ? 4.645 -7.858 -5.632 1.00 95.81 94 LEU A C 1
ATOM 783 O O . LEU A 1 94 ? 5.773 -8.231 -5.943 1.00 95.81 94 LEU A O 1
ATOM 787 N N . ARG A 1 95 ? 4.437 -6.964 -4.655 1.00 95.19 95 ARG A N 1
ATOM 788 C CA . ARG A 1 95 ? 5.528 -6.369 -3.868 1.00 95.19 95 ARG A CA 1
ATOM 789 C C . ARG A 1 95 ? 6.370 -7.446 -3.188 1.00 95.19 95 ARG A C 1
ATOM 791 O O . ARG A 1 95 ? 7.591 -7.397 -3.292 1.00 95.19 95 ARG A O 1
ATOM 798 N N . ASN A 1 96 ? 5.739 -8.433 -2.551 1.00 91.31 96 ASN A N 1
ATOM 799 C CA . ASN A 1 96 ? 6.447 -9.536 -1.900 1.00 91.31 96 ASN A CA 1
ATOM 800 C C . ASN A 1 96 ? 7.249 -10.362 -2.908 1.00 91.31 96 ASN A C 1
ATOM 802 O O . ASN A 1 96 ? 8.418 -10.644 -2.662 1.00 91.31 96 ASN A O 1
ATOM 806 N N . ARG A 1 97 ? 6.664 -10.698 -4.066 1.00 91.75 97 ARG A N 1
ATOM 807 C CA . ARG A 1 97 ? 7.380 -11.422 -5.126 1.00 91.75 97 ARG A CA 1
ATOM 808 C C . ARG A 1 97 ? 8.590 -10.637 -5.628 1.00 91.75 97 ARG A C 1
ATOM 810 O O . ARG A 1 97 ? 9.672 -11.203 -5.684 1.00 91.75 97 ARG A O 1
ATOM 817 N N . LEU A 1 98 ? 8.431 -9.341 -5.905 1.00 87.81 98 LEU A N 1
ATOM 818 C CA . LEU A 1 98 ? 9.537 -8.482 -6.332 1.00 87.81 98 LEU A CA 1
ATOM 819 C C . LEU A 1 98 ? 10.636 -8.404 -5.271 1.00 87.81 98 LEU A C 1
ATOM 821 O O . LEU A 1 98 ? 11.804 -8.394 -5.622 1.00 87.81 98 LEU A O 1
ATOM 825 N N . VAL A 1 99 ? 10.295 -8.358 -3.979 1.00 79.44 99 VAL A N 1
ATOM 826 C CA . VAL A 1 99 ? 11.296 -8.393 -2.898 1.00 79.44 99 VAL A CA 1
ATOM 827 C C . VAL A 1 99 ? 12.026 -9.738 -2.863 1.00 79.44 99 VAL A C 1
ATOM 829 O O . VAL A 1 99 ? 13.246 -9.752 -2.738 1.00 79.44 99 VAL A O 1
ATOM 832 N N . HIS A 1 100 ? 11.312 -10.858 -2.996 1.00 77.19 100 HIS A N 1
ATOM 833 C CA . HIS A 1 100 ? 11.914 -12.195 -2.996 1.00 77.19 100 HIS A CA 1
ATOM 834 C C . HIS A 1 100 ? 12.800 -12.453 -4.222 1.00 77.19 100 HIS A C 1
ATOM 836 O O . HIS A 1 100 ? 13.888 -13.000 -4.078 1.00 77.19 100 HIS A O 1
ATOM 842 N N . GLU A 1 101 ? 12.373 -12.032 -5.413 1.00 68.19 101 GLU A N 1
ATOM 843 C CA . GLU A 1 101 ? 13.171 -12.144 -6.640 1.00 68.19 101 GLU A CA 1
ATOM 844 C C . GLU A 1 101 ? 14.384 -11.201 -6.618 1.00 68.19 101 GLU A C 1
ATOM 846 O O . GLU A 1 101 ? 15.448 -11.561 -7.115 1.00 68.19 101 GLU A O 1
ATOM 851 N N . TYR A 1 102 ? 14.259 -10.025 -5.990 1.00 56.34 102 TYR A N 1
ATOM 852 C CA . TYR A 1 102 ? 15.342 -9.044 -5.872 1.00 56.34 102 TYR A CA 1
ATOM 853 C C . TYR A 1 102 ? 16.384 -9.409 -4.806 1.00 56.34 102 TYR A C 1
ATOM 855 O O . TYR A 1 102 ? 17.570 -9.153 -4.995 1.00 56.34 102 TYR A O 1
ATOM 863 N N . ASN A 1 103 ? 15.965 -10.004 -3.686 1.00 58.28 103 ASN A N 1
ATOM 864 C CA . ASN A 1 103 ? 16.882 -10.387 -2.609 1.00 58.28 103 ASN A CA 1
ATOM 865 C C . ASN A 1 103 ? 17.643 -11.685 -2.893 1.00 58.28 103 ASN A C 1
ATOM 867 O O . ASN A 1 103 ? 18.543 -12.024 -2.128 1.00 58.28 103 ASN A O 1
ATOM 871 N N . GLY A 1 104 ? 17.308 -12.378 -3.985 1.00 45.31 104 GLY A N 1
ATOM 872 C CA . GLY A 1 104 ? 17.776 -13.728 -4.224 1.00 45.31 104 GLY A CA 1
ATOM 873 C C . GLY A 1 104 ? 17.218 -14.684 -3.173 1.00 45.31 104 GLY A C 1
ATOM 874 O O . GLY A 1 104 ? 16.929 -14.348 -2.026 1.00 45.31 104 GLY A O 1
ATOM 875 N N . LEU A 1 105 ? 17.055 -15.923 -3.584 1.00 38.75 105 LEU A N 1
ATOM 876 C CA . LEU A 1 105 ? 17.080 -17.039 -2.657 1.00 38.75 105 LEU A CA 1
ATOM 877 C C . LEU A 1 105 ? 18.315 -16.890 -1.741 1.00 38.75 105 LEU A C 1
ATOM 879 O O . LEU A 1 105 ? 19.403 -16.596 -2.243 1.00 38.75 105 LEU A O 1
ATOM 883 N N . GLU A 1 106 ? 18.149 -17.096 -0.432 1.00 39.53 106 GLU A N 1
ATOM 884 C CA . GLU A 1 106 ? 19.228 -17.756 0.318 1.00 39.53 106 GLU A CA 1
ATOM 885 C C . GLU A 1 106 ? 19.543 -19.108 -0.338 1.00 39.53 106 GLU A C 1
ATOM 887 O O . GLU A 1 106 ? 18.581 -19.794 -0.769 1.00 39.53 106 GLU A O 1
#

pLDDT: mean 93.63, std 11.57, range [38.75, 98.62]

Nearest PDB structures (foldseek):
  7ae6-assembly1_B  TM=6.906E-01  e=5.938E-03  Aphanizomenon flos-aquae 2012/KM1/D3